Protein AF-A0A9E5GDL0-F1 (afdb_monomer)

Structure (mmCIF, N/CA/C/O backbone):
data_AF-A0A9E5GDL0-F1
#
_entry.id   AF-A0A9E5GDL0-F1
#
loop_
_atom_site.group_PDB
_atom_site.id
_atom_site.type_symbol
_atom_site.label_atom_id
_atom_site.label_alt_id
_atom_site.label_comp_id
_atom_site.label_asym_id
_atom_site.label_entity_id
_atom_site.label_seq_id
_atom_site.pdbx_PDB_ins_code
_atom_site.Cartn_x
_atom_site.Cartn_y
_atom_site.Cartn_z
_atom_site.occupancy
_atom_site.B_iso_or_equiv
_atom_site.auth_seq_id
_atom_site.auth_comp_id
_atom_site.auth_asym_id
_atom_site.auth_atom_id
_atom_site.pdbx_PDB_model_num
ATOM 1 N N . LEU A 1 1 ? 4.183 1.317 -19.844 1.00 59.81 1 LEU A N 1
ATOM 2 C CA . LEU A 1 1 ? 3.075 2.080 -19.218 1.00 59.81 1 LEU A CA 1
ATOM 3 C C . LEU A 1 1 ? 1.775 1.278 -19.088 1.00 59.81 1 LEU A C 1
ATOM 5 O O . LEU A 1 1 ? 1.391 0.996 -17.964 1.00 59.81 1 LEU A O 1
ATOM 9 N N . LEU A 1 2 ? 1.124 0.839 -20.178 1.00 67.31 2 LEU A N 1
ATOM 10 C CA . LEU A 1 2 ? -0.121 0.036 -20.108 1.00 67.31 2 LEU A CA 1
ATOM 11 C C . LEU A 1 2 ? 0.022 -1.278 -19.311 1.00 67.31 2 LEU A C 1
ATOM 13 O O . LEU A 1 2 ? -0.861 -1.632 -18.534 1.00 67.31 2 LEU A O 1
ATOM 17 N N . TRP A 1 3 ? 1.149 -1.975 -19.471 1.00 69.31 3 TRP A N 1
ATOM 18 C CA . TRP A 1 3 ? 1.467 -3.187 -18.707 1.00 69.31 3 TRP A CA 1
ATOM 19 C C . TRP A 1 3 ? 1.676 -2.895 -17.214 1.00 69.31 3 TRP A C 1
ATOM 21 O O . TRP A 1 3 ? 1.074 -3.564 -16.379 1.00 69.31 3 TRP A O 1
ATOM 31 N N . SER A 1 4 ? 2.407 -1.823 -16.891 1.00 68.62 4 SER A N 1
ATOM 32 C CA . SER A 1 4 ? 2.654 -1.359 -15.519 1.00 68.62 4 SER A CA 1
ATOM 33 C C . SER A 1 4 ? 1.347 -1.055 -14.792 1.00 68.62 4 SER A C 1
ATOM 35 O O . SER A 1 4 ? 1.138 -1.492 -13.664 1.00 68.62 4 SER A O 1
ATOM 37 N N . LEU A 1 5 ? 0.423 -0.371 -15.474 1.00 72.88 5 LEU A N 1
ATOM 38 C CA . LEU A 1 5 ? -0.878 -0.012 -14.918 1.00 72.88 5 LEU A CA 1
ATOM 39 C C . LEU A 1 5 ? -1.750 -1.247 -14.649 1.00 72.88 5 LEU A C 1
ATOM 41 O O . LEU A 1 5 ? -2.393 -1.328 -13.606 1.00 72.88 5 LEU A O 1
ATOM 45 N N . LYS A 1 6 ? -1.729 -2.244 -15.546 1.00 76.12 6 LYS A N 1
ATOM 46 C CA . LYS A 1 6 ? -2.396 -3.536 -15.314 1.00 76.12 6 LYS A CA 1
ATOM 47 C C . LYS A 1 6 ? -1.805 -4.268 -14.110 1.00 76.12 6 LYS A C 1
ATOM 49 O O . LYS A 1 6 ? -2.564 -4.787 -13.297 1.00 76.12 6 LYS A O 1
ATOM 54 N N . THR A 1 7 ? -0.479 -4.292 -13.968 1.00 78.44 7 THR A N 1
ATOM 55 C CA . THR A 1 7 ? 0.184 -4.918 -12.815 1.00 78.44 7 THR A CA 1
ATOM 56 C C . THR A 1 7 ? -0.198 -4.232 -11.504 1.00 78.44 7 THR A C 1
ATOM 58 O O . THR A 1 7 ? -0.520 -4.922 -10.538 1.00 78.44 7 THR A O 1
ATOM 61 N N . ILE A 1 8 ? -0.220 -2.896 -11.479 1.00 79.00 8 ILE A N 1
ATOM 62 C CA . ILE A 1 8 ? -0.652 -2.101 -10.320 1.00 79.00 8 ILE A CA 1
ATOM 63 C C . ILE A 1 8 ? -2.105 -2.416 -9.968 1.00 79.00 8 ILE A C 1
ATOM 65 O O . ILE A 1 8 ? -2.408 -2.721 -8.818 1.00 79.00 8 ILE A O 1
ATOM 69 N N . LEU A 1 9 ? -2.997 -2.416 -10.962 1.00 82.00 9 LEU A N 1
ATOM 70 C CA . LEU A 1 9 ? -4.418 -2.680 -10.749 1.00 82.00 9 LEU A CA 1
ATOM 71 C C . LEU A 1 9 ? -4.648 -4.080 -10.173 1.00 82.00 9 LEU A C 1
ATOM 73 O O . LEU A 1 9 ? -5.314 -4.216 -9.150 1.00 82.00 9 LEU A O 1
ATOM 77 N N . VAL A 1 10 ? -4.049 -5.113 -10.773 1.00 87.00 10 VAL A N 1
ATOM 78 C CA . VAL A 1 10 ? -4.152 -6.491 -10.267 1.00 87.00 10 VAL A CA 1
ATOM 79 C C . VAL A 1 10 ? -3.601 -6.586 -8.846 1.00 87.00 10 VAL A C 1
ATOM 81 O O . VAL A 1 10 ? -4.250 -7.161 -7.977 1.00 87.00 10 VAL A O 1
ATOM 84 N N . ARG A 1 11 ? -2.439 -5.980 -8.577 1.00 83.50 11 ARG A N 1
ATOM 85 C CA . ARG A 1 11 ? -1.825 -5.985 -7.245 1.00 83.50 11 ARG A CA 1
ATOM 86 C C . ARG A 1 11 ? -2.728 -5.330 -6.203 1.00 83.50 11 ARG A C 1
ATOM 88 O O . ARG A 1 11 ? -2.951 -5.928 -5.156 1.00 83.50 11 ARG A O 1
ATOM 95 N N . LYS A 1 12 ? -3.255 -4.136 -6.479 1.00 80.31 12 LYS A N 1
ATOM 96 C CA . LYS A 1 12 ? -4.121 -3.408 -5.541 1.00 80.31 12 LYS A CA 1
ATOM 97 C C . LYS A 1 12 ? -5.421 -4.166 -5.279 1.00 80.31 12 LYS A C 1
ATOM 99 O O . LYS A 1 12 ? -5.821 -4.265 -4.127 1.00 80.31 12 LYS A O 1
ATOM 104 N N . VAL A 1 13 ? -6.031 -4.769 -6.302 1.00 88.12 13 VAL A N 1
ATOM 105 C CA . VAL A 1 13 ? -7.231 -5.607 -6.128 1.00 88.12 13 VAL A CA 1
ATOM 106 C C . VAL A 1 13 ? -6.932 -6.820 -5.247 1.00 88.12 13 VAL A C 1
ATOM 108 O O . VAL A 1 13 ? -7.659 -7.071 -4.289 1.00 88.12 13 VAL A O 1
ATOM 111 N N . VAL A 1 14 ? -5.844 -7.546 -5.521 1.00 89.31 14 VAL A N 1
ATOM 112 C CA . VAL A 1 14 ? -5.454 -8.725 -4.730 1.00 89.31 14 VAL A CA 1
ATOM 113 C C . VAL A 1 14 ? -5.155 -8.346 -3.279 1.00 89.31 14 VAL A C 1
ATOM 115 O O . VAL A 1 14 ? -5.647 -9.006 -2.365 1.00 89.31 14 VAL A O 1
ATOM 118 N N . LEU A 1 15 ? -4.396 -7.270 -3.055 1.00 85.81 15 LEU A N 1
ATOM 119 C CA . LEU A 1 15 ? -4.078 -6.776 -1.714 1.00 85.81 15 LEU A CA 1
ATOM 120 C C . LEU A 1 15 ? -5.332 -6.328 -0.961 1.00 85.81 15 LEU A C 1
ATOM 122 O O . LEU A 1 15 ? -5.472 -6.656 0.210 1.00 85.81 15 LEU A O 1
ATOM 126 N N . LEU A 1 16 ? -6.263 -5.634 -1.616 1.00 87.44 16 LEU A N 1
ATOM 127 C CA . LEU A 1 16 ? -7.495 -5.170 -0.982 1.00 87.44 16 LEU A CA 1
ATOM 128 C C . LEU A 1 16 ? -8.394 -6.346 -0.580 1.00 87.44 16 LEU A C 1
ATOM 130 O O . LEU A 1 16 ? -8.886 -6.385 0.546 1.00 87.44 16 LEU A O 1
ATOM 134 N N . VAL A 1 17 ? -8.553 -7.342 -1.456 1.00 89.62 17 VAL A N 1
ATOM 135 C CA . VAL A 1 17 ? -9.305 -8.568 -1.139 1.00 89.62 17 VAL A CA 1
ATOM 136 C C . VAL A 1 17 ? -8.658 -9.320 0.026 1.00 89.62 17 VAL A C 1
ATOM 138 O O . VAL A 1 17 ? -9.355 -9.712 0.962 1.00 89.62 17 VAL A O 1
ATOM 141 N N . LEU A 1 18 ? -7.331 -9.478 0.013 1.00 88.75 18 LEU A N 1
ATOM 142 C CA . LEU A 1 18 ? -6.601 -10.105 1.117 1.00 88.75 18 LEU A CA 1
ATOM 143 C C . LEU A 1 18 ? -6.749 -9.321 2.420 1.00 88.75 18 LEU A C 1
ATOM 145 O O . LEU A 1 18 ? -6.994 -9.929 3.456 1.00 88.75 18 LEU A O 1
ATOM 149 N N . ALA A 1 19 ? -6.652 -7.993 2.379 1.00 87.44 19 ALA A N 1
ATOM 150 C CA . ALA A 1 19 ? -6.800 -7.148 3.558 1.00 87.44 19 ALA A CA 1
ATOM 151 C C . ALA A 1 19 ? -8.184 -7.311 4.197 1.00 87.44 19 ALA A C 1
ATOM 153 O O . ALA A 1 19 ? -8.287 -7.443 5.414 1.00 87.44 19 ALA A O 1
ATOM 154 N N . LEU A 1 20 ? -9.248 -7.364 3.390 1.00 87.19 20 LEU A N 1
ATOM 155 C CA . LEU A 1 20 ? -10.610 -7.584 3.884 1.00 87.19 20 LEU A CA 1
ATOM 156 C C . LEU A 1 20 ? -10.793 -8.986 4.473 1.00 87.19 20 LEU A C 1
ATOM 158 O O . LEU A 1 20 ? -11.375 -9.121 5.549 1.00 87.19 20 LEU A O 1
ATOM 162 N N . LEU A 1 21 ? -10.261 -10.019 3.810 1.00 89.88 21 LEU A N 1
ATOM 163 C CA . LEU A 1 21 ? -10.305 -11.391 4.317 1.00 89.88 21 LEU A CA 1
ATOM 164 C C . LEU A 1 21 ? -9.542 -11.527 5.638 1.00 89.88 21 LEU A C 1
ATOM 166 O O . LEU A 1 21 ? -10.074 -12.090 6.589 1.00 89.88 21 LEU A O 1
ATOM 170 N N . ILE A 1 22 ? -8.330 -10.978 5.730 1.00 88.38 22 ILE A N 1
ATOM 171 C CA . ILE A 1 22 ? -7.520 -11.013 6.954 1.00 88.38 22 ILE A CA 1
ATOM 172 C C . ILE A 1 22 ? -8.201 -10.212 8.067 1.00 88.38 22 ILE A C 1
ATOM 174 O O . ILE A 1 22 ? -8.262 -10.683 9.201 1.00 88.38 22 ILE A O 1
ATOM 178 N N . ASN A 1 23 ? -8.766 -9.043 7.760 1.00 86.69 23 ASN A N 1
ATOM 179 C CA . ASN A 1 23 ? -9.500 -8.258 8.748 1.00 86.69 23 ASN A CA 1
ATOM 180 C C . ASN A 1 23 ? -10.703 -9.023 9.315 1.00 86.69 23 ASN A C 1
ATOM 182 O O . ASN A 1 23 ? -10.928 -8.986 10.521 1.00 86.69 23 ASN A O 1
ATOM 186 N N . HIS A 1 24 ? -11.462 -9.725 8.473 1.00 85.75 24 HIS A N 1
ATOM 187 C CA . HIS A 1 24 ? -12.657 -10.436 8.921 1.00 85.75 24 HIS A CA 1
ATOM 188 C C . HIS A 1 24 ? -12.350 -11.780 9.598 1.00 85.75 24 HIS A C 1
ATOM 190 O O . HIS A 1 24 ? -12.872 -12.071 10.669 1.00 85.75 24 HIS A O 1
ATOM 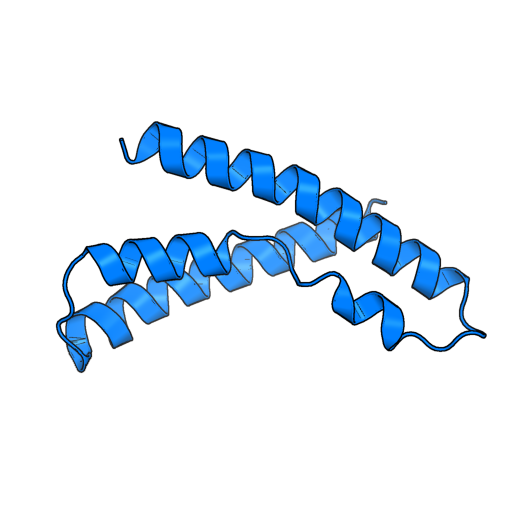196 N N . PHE A 1 25 ? -11.493 -12.607 9.000 1.00 88.44 25 PHE A N 1
ATOM 197 C CA . PHE A 1 25 ? -11.200 -13.940 9.531 1.00 88.44 25 PHE A CA 1
ATOM 198 C C . PHE A 1 25 ? -10.136 -13.909 10.627 1.00 88.44 25 PHE A C 1
ATOM 200 O O . PHE A 1 25 ? -10.285 -14.565 11.653 1.00 88.44 25 PHE A O 1
ATOM 207 N N . LEU A 1 26 ? -9.049 -13.160 10.430 1.00 86.44 26 LEU A N 1
ATOM 208 C CA . LEU A 1 26 ? -7.930 -13.158 11.369 1.00 86.44 26 LEU A CA 1
ATOM 209 C C . LEU A 1 26 ? -8.169 -12.170 12.513 1.00 86.44 26 LEU A C 1
ATOM 211 O O . LEU A 1 26 ? -8.126 -12.561 13.676 1.00 86.44 26 LEU A O 1
ATOM 215 N N . ILE A 1 27 ? -8.419 -10.899 12.187 1.00 84.06 27 ILE A N 1
ATOM 216 C CA . ILE A 1 27 ? -8.459 -9.830 13.193 1.00 84.06 27 ILE A CA 1
ATOM 217 C C . ILE A 1 27 ? -9.739 -9.878 14.029 1.00 84.06 27 ILE A C 1
ATOM 219 O O . ILE A 1 27 ? -9.636 -9.832 15.254 1.00 84.06 27 ILE A O 1
ATOM 223 N N . ASP A 1 28 ? -10.910 -10.030 13.405 1.00 81.69 28 ASP A N 1
ATOM 224 C CA . ASP A 1 28 ? -12.173 -10.105 14.153 1.00 81.69 28 ASP A CA 1
ATOM 225 C C . ASP A 1 28 ? -12.407 -11.472 14.790 1.00 81.69 28 ASP A C 1
ATOM 227 O O . ASP A 1 28 ? -12.661 -11.559 15.987 1.00 81.69 28 ASP A O 1
ATOM 231 N N . GLN A 1 29 ? -12.385 -12.542 13.988 1.00 82.19 29 GLN A N 1
ATOM 232 C CA . GLN A 1 29 ? -12.847 -13.852 14.450 1.00 82.19 29 GLN A CA 1
ATOM 233 C C . GLN A 1 29 ? -11.819 -14.584 15.307 1.00 82.19 29 GLN A C 1
ATOM 235 O O . GLN A 1 29 ? -12.190 -15.164 16.325 1.00 82.19 29 GLN A O 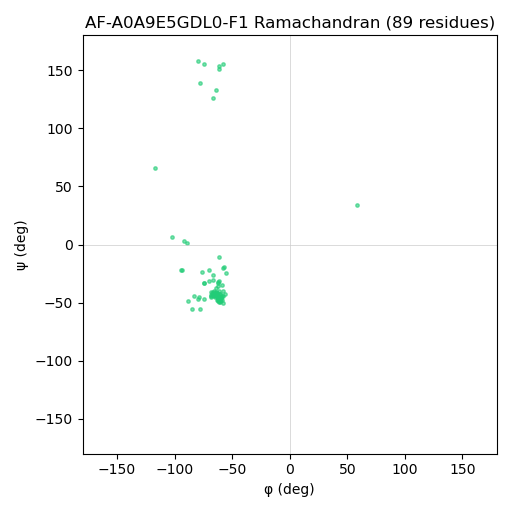1
ATOM 240 N N . ILE A 1 30 ? -10.550 -14.601 14.893 1.00 86.81 30 ILE A N 1
ATOM 241 C CA . ILE A 1 30 ? -9.525 -15.396 15.583 1.00 86.81 30 ILE A CA 1
ATOM 242 C C . ILE A 1 30 ? -8.884 -14.598 16.719 1.00 86.81 30 ILE A C 1
ATOM 244 O O . ILE A 1 30 ? -8.752 -15.123 17.821 1.00 86.81 30 ILE A O 1
ATOM 248 N N . LEU A 1 31 ? -8.466 -13.353 16.464 1.00 85.06 31 LEU A N 1
ATOM 249 C CA . LEU A 1 31 ? -7.741 -12.554 17.457 1.00 85.06 31 LEU A CA 1
ATOM 250 C C . LEU A 1 31 ? -8.646 -11.634 18.292 1.00 85.06 31 LEU A C 1
ATOM 252 O O . LEU A 1 31 ? -8.232 -11.236 19.378 1.00 85.06 31 LEU A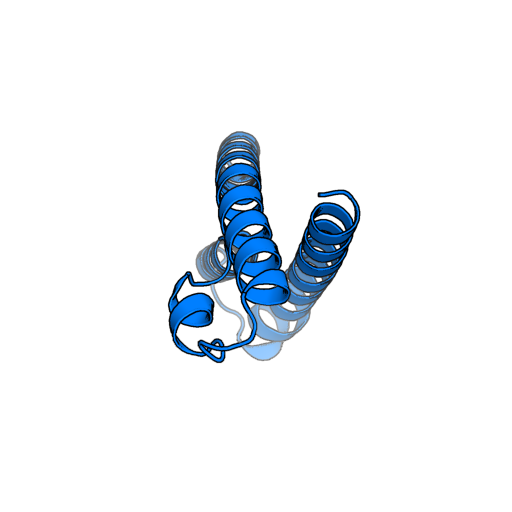 O 1
ATOM 256 N N . GLY A 1 32 ? -9.845 -11.285 17.814 1.00 84.50 32 GLY A N 1
ATOM 257 C CA . GLY A 1 32 ? -10.775 -10.401 18.527 1.00 84.50 32 GLY A CA 1
ATOM 258 C C . GLY A 1 32 ? -10.196 -9.019 18.852 1.00 84.50 32 GLY A C 1
ATOM 259 O O . GLY A 1 32 ? -10.481 -8.478 19.919 1.00 84.50 32 GLY A O 1
ATOM 260 N N . MET A 1 33 ? -9.335 -8.467 17.989 1.00 86.00 33 MET A N 1
ATOM 261 C CA . MET A 1 33 ? -8.636 -7.209 18.285 1.00 86.00 33 MET A CA 1
ATOM 262 C C . MET A 1 33 ? -9.519 -5.981 18.053 1.00 86.00 33 MET A C 1
ATOM 264 O O . MET A 1 33 ? -10.468 -5.999 17.271 1.00 86.00 33 MET A O 1
ATOM 268 N N . GLU A 1 34 ? -9.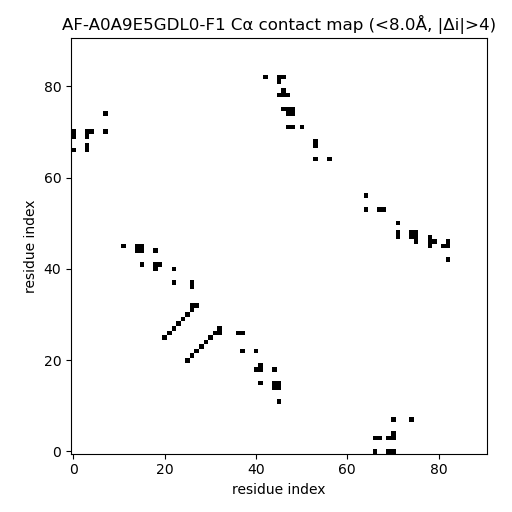153 -4.876 18.700 1.00 84.56 34 GLU A N 1
ATOM 269 C CA . GLU A 1 34 ? -9.833 -3.594 18.531 1.00 84.56 34 GLU A CA 1
ATOM 270 C C . GLU A 1 34 ? -9.766 -3.074 17.086 1.00 84.56 34 GLU A C 1
ATOM 272 O O . GLU A 1 34 ? -8.816 -3.323 16.335 1.00 84.56 34 GLU A O 1
ATOM 277 N N . SER A 1 35 ? -10.761 -2.266 16.711 1.00 82.44 35 SER A N 1
ATOM 278 C CA . SER A 1 35 ? -10.945 -1.747 15.350 1.00 82.44 35 SER A CA 1
ATOM 279 C C . SER A 1 35 ? -9.724 -1.008 14.790 1.00 82.44 35 SER A C 1
ATOM 281 O O . SER A 1 35 ? -9.534 -0.984 13.575 1.00 82.44 35 SER A O 1
ATOM 283 N N . ILE A 1 36 ? -8.857 -0.456 15.647 1.00 86.12 36 ILE A N 1
ATOM 284 C CA . ILE A 1 36 ? -7.620 0.220 15.233 1.00 86.12 36 ILE A CA 1
ATOM 285 C C . ILE A 1 36 ? -6.677 -0.697 14.439 1.00 86.12 36 ILE A C 1
ATOM 287 O O . ILE A 1 36 ? -6.063 -0.254 13.468 1.00 86.12 36 ILE A O 1
ATOM 291 N N . TYR A 1 37 ? -6.625 -1.991 14.769 1.00 85.56 37 TYR A N 1
ATOM 292 C CA . TYR A 1 37 ? -5.788 -2.959 14.058 1.00 85.56 37 TYR A CA 1
ATOM 293 C C . TYR A 1 37 ? -6.310 -3.247 12.648 1.00 85.56 37 TYR A C 1
ATOM 295 O O . TYR A 1 37 ? -5.519 -3.461 11.728 1.00 85.56 37 TYR A O 1
ATOM 303 N N . ARG A 1 38 ? -7.632 -3.176 12.450 1.00 83.69 38 ARG A N 1
ATOM 304 C CA . ARG A 1 38 ? -8.261 -3.354 11.133 1.00 83.69 38 ARG A CA 1
ATOM 305 C C . ARG A 1 38 ? -7.900 -2.210 10.195 1.00 83.69 38 ARG A C 1
ATOM 307 O O . ARG A 1 38 ? -7.577 -2.447 9.030 1.00 83.69 38 ARG A O 1
ATOM 314 N N . TYR A 1 39 ? -7.913 -0.984 10.721 1.00 83.31 39 TYR A N 1
ATOM 315 C CA . TYR A 1 39 ? -7.489 0.208 9.990 1.00 83.31 39 TYR A CA 1
ATOM 316 C C . TYR A 1 39 ? -5.995 0.175 9.674 1.00 83.31 39 TYR A C 1
ATOM 318 O O . TYR A 1 39 ? -5.614 0.438 8.536 1.00 83.31 39 TYR A O 1
ATOM 326 N N . ALA A 1 40 ? -5.156 -0.215 10.637 1.00 86.25 40 ALA A N 1
ATOM 327 C CA . ALA A 1 40 ? -3.716 -0.333 10.426 1.00 86.25 40 ALA A CA 1
ATOM 328 C C . ALA A 1 40 ? -3.374 -1.343 9.317 1.00 86.25 40 ALA 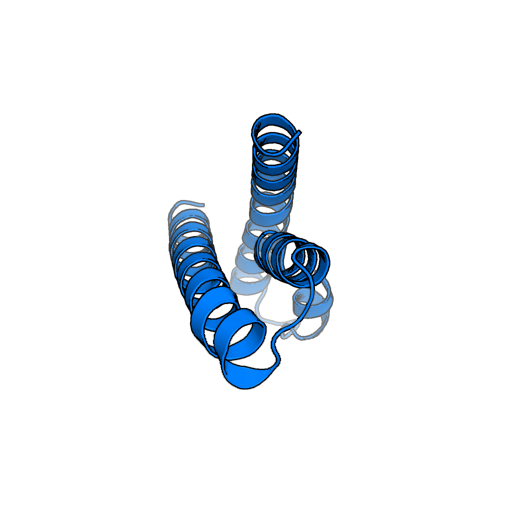A C 1
ATOM 330 O O . ALA A 1 40 ? -2.583 -1.029 8.426 1.00 86.25 40 ALA A O 1
ATOM 331 N N . LEU A 1 41 ? -4.010 -2.523 9.320 1.00 86.69 41 LEU A N 1
ATOM 332 C CA . LEU A 1 41 ? -3.819 -3.524 8.268 1.00 86.69 41 LEU A CA 1
ATOM 333 C C . LEU A 1 41 ? -4.282 -2.998 6.904 1.00 86.69 41 LEU A C 1
ATOM 335 O O . LEU A 1 41 ? -3.586 -3.161 5.904 1.00 86.69 41 LEU A O 1
ATOM 339 N N . LEU A 1 42 ? -5.432 -2.325 6.861 1.00 84.56 42 LEU A N 1
ATOM 340 C CA . LEU A 1 42 ? -5.961 -1.766 5.622 1.00 84.56 42 LEU A CA 1
ATOM 341 C C . LEU A 1 42 ? -5.007 -0.712 5.041 1.00 84.56 42 LEU A C 1
ATOM 343 O O . LEU A 1 42 ? -4.635 -0.809 3.875 1.00 84.56 42 LEU A O 1
ATOM 347 N N . VAL A 1 43 ? -4.528 0.231 5.860 1.00 85.12 43 VAL A N 1
ATOM 348 C CA . VAL A 1 43 ? -3.543 1.242 5.440 1.00 85.12 43 VAL A CA 1
ATOM 349 C C . VAL A 1 43 ? -2.257 0.579 4.952 1.00 85.12 43 VAL A C 1
ATOM 351 O O . VAL A 1 43 ? -1.789 0.908 3.865 1.00 85.12 43 VAL A O 1
ATOM 354 N N . MET A 1 44 ? -1.721 -0.402 5.684 1.00 86.00 44 MET A N 1
ATOM 355 C CA . MET A 1 44 ? -0.517 -1.135 5.281 1.00 86.00 44 MET A CA 1
ATOM 356 C C . MET A 1 44 ? -0.667 -1.774 3.892 1.00 86.00 44 MET A C 1
ATOM 358 O O . MET A 1 44 ? 0.237 -1.684 3.067 1.00 86.00 44 MET A O 1
ATOM 362 N N . PHE A 1 45 ? -1.814 -2.379 3.588 1.00 84.31 45 PHE A N 1
ATOM 363 C CA . PHE A 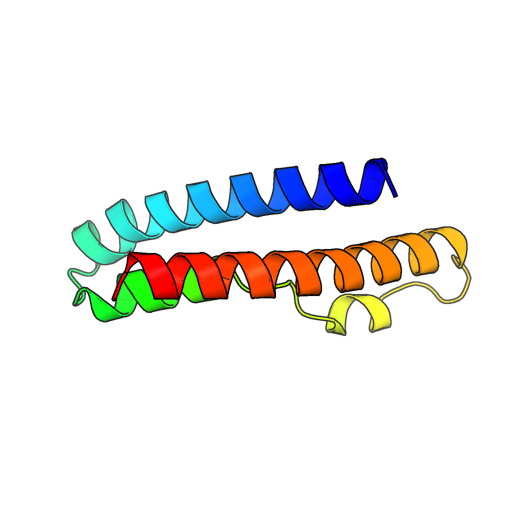1 45 ? -2.056 -2.994 2.279 1.00 84.31 45 PHE A CA 1
ATOM 364 C C . PHE A 1 45 ? -2.357 -1.972 1.171 1.00 84.31 45 PHE A C 1
ATOM 366 O O . PHE A 1 45 ? -2.127 -2.261 -0.006 1.00 84.31 45 PHE A O 1
ATOM 373 N N . LEU A 1 46 ? -2.845 -0.777 1.523 1.00 79.62 46 LEU A N 1
ATOM 374 C CA . LEU A 1 46 ? -3.022 0.325 0.576 1.00 79.62 46 LEU A CA 1
ATOM 375 C C . LEU A 1 46 ? -1.695 0.988 0.190 1.00 79.62 46 LEU A C 1
ATOM 377 O O . LEU A 1 46 ? -1.584 1.433 -0.957 1.00 79.62 46 LEU A O 1
ATOM 381 N N . THR A 1 47 ? -0.722 1.052 1.110 1.00 80.94 47 THR A N 1
ATOM 382 C CA . THR A 1 47 ? 0.584 1.701 0.887 1.00 80.94 47 THR A CA 1
ATOM 383 C C . THR A 1 47 ? 1.355 1.105 -0.300 1.00 80.94 47 THR A C 1
ATOM 385 O O . THR A 1 47 ? 1.089 -0.033 -0.714 1.00 80.94 47 THR A O 1
ATOM 388 N N . PRO A 1 48 ? 2.271 1.868 -0.930 1.00 74.19 48 PRO A N 1
ATOM 389 C CA . PRO A 1 48 ? 2.974 1.373 -2.096 1.00 74.19 48 PRO A CA 1
ATOM 390 C C . PRO A 1 48 ? 4.025 0.336 -1.681 1.00 74.19 48 PRO A C 1
ATOM 392 O O . PRO A 1 48 ? 4.497 0.338 -0.541 1.00 74.19 48 PRO A O 1
ATOM 395 N N . PRO A 1 49 ? 4.406 -0.574 -2.592 1.00 74.25 49 PRO A N 1
ATOM 396 C CA . PRO A 1 49 ? 5.449 -1.546 -2.324 1.00 74.25 49 PRO A CA 1
ATOM 397 C C . PRO A 1 49 ? 6.784 -0.840 -2.038 1.00 74.25 49 PRO A C 1
ATOM 399 O O . PRO A 1 49 ? 7.048 0.237 -2.578 1.00 74.25 49 PRO A O 1
ATOM 402 N N . PRO A 1 50 ? 7.658 -1.452 -1.225 1.00 74.12 50 PRO A N 1
ATOM 403 C CA . PRO A 1 50 ? 8.939 -0.854 -0.897 1.00 74.12 50 PRO A CA 1
ATOM 404 C C . PRO A 1 50 ? 9.810 -0.721 -2.152 1.00 74.12 50 PRO A C 1
ATOM 406 O O . PRO A 1 50 ? 10.008 -1.682 -2.898 1.00 74.12 50 PRO A O 1
ATOM 409 N N . TYR A 1 51 ? 10.411 0.457 -2.327 1.00 69.56 51 TYR A N 1
ATOM 410 C CA . TYR A 1 51 ? 11.387 0.741 -3.389 1.00 69.56 51 TYR A CA 1
ATOM 411 C C . TYR A 1 51 ? 12.650 -0.121 -3.325 1.00 69.56 51 TYR A C 1
ATOM 413 O O . TYR A 1 51 ? 13.413 -0.171 -4.280 1.00 69.56 51 TYR A O 1
ATOM 421 N N . VAL A 1 52 ? 12.846 -0.856 -2.231 1.00 69.31 52 VAL A N 1
ATOM 422 C CA . VAL A 1 52 ? 13.947 -1.805 -2.040 1.00 69.31 52 VAL A CA 1
ATOM 423 C C . VAL A 1 52 ? 13.977 -2.874 -3.145 1.00 69.31 52 VAL A C 1
ATOM 425 O O . VAL A 1 52 ? 15.013 -3.469 -3.382 1.00 69.31 52 VAL A O 1
ATOM 428 N N . ILE A 1 53 ? 12.887 -3.105 -3.884 1.00 69.88 53 ILE A N 1
ATOM 429 C CA . ILE A 1 53 ? 12.855 -4.073 -4.995 1.00 69.88 53 ILE A CA 1
ATOM 430 C C . ILE A 1 53 ? 13.843 -3.709 -6.122 1.00 69.88 53 ILE A C 1
ATOM 432 O O . ILE A 1 53 ? 14.401 -4.612 -6.746 1.00 69.88 53 ILE A O 1
ATOM 436 N N . THR A 1 54 ? 14.108 -2.421 -6.360 1.00 68.12 54 THR A N 1
ATOM 437 C CA . THR A 1 54 ? 14.976 -1.968 -7.465 1.00 68.12 54 THR A CA 1
ATOM 438 C C . THR A 1 54 ? 16.432 -2.393 -7.270 1.00 68.12 54 THR A C 1
ATOM 440 O O . THR A 1 54 ? 17.116 -2.708 -8.241 1.00 68.12 54 THR A O 1
ATOM 443 N N . ILE A 1 55 ? 16.895 -2.520 -6.018 1.00 70.06 55 ILE A N 1
ATOM 444 C CA . ILE A 1 55 ? 18.277 -2.929 -5.705 1.00 70.06 55 ILE A CA 1
ATOM 445 C C . ILE A 1 55 ? 18.548 -4.402 -6.035 1.00 70.06 55 ILE A C 1
ATOM 447 O O . ILE A 1 55 ? 19.700 -4.798 -6.190 1.00 70.06 55 ILE A O 1
ATOM 451 N N . TYR A 1 56 ? 17.498 -5.225 -6.118 1.00 72.31 56 TYR A N 1
ATOM 452 C CA . TYR A 1 56 ? 17.606 -6.651 -6.428 1.00 72.31 56 TYR A CA 1
ATOM 453 C C . TYR A 1 56 ? 17.550 -6.932 -7.936 1.00 72.31 56 TYR A C 1
ATOM 455 O O . TYR A 1 56 ? 17.598 -8.092 -8.352 1.00 72.31 56 TYR A O 1
ATOM 463 N N . MET A 1 57 ? 17.450 -5.894 -8.771 1.00 68.94 57 MET A N 1
ATOM 464 C CA . MET A 1 57 ? 17.418 -6.049 -10.220 1.00 68.94 57 MET A CA 1
ATOM 465 C C . MET A 1 57 ? 18.812 -6.294 -10.791 1.00 68.94 57 MET A C 1
ATOM 467 O O . MET A 1 57 ? 19.803 -5.688 -10.386 1.00 68.94 57 MET A O 1
ATOM 471 N N . ARG A 1 58 ? 18.900 -7.206 -11.764 1.00 67.75 58 ARG A N 1
ATOM 472 C CA . ARG A 1 58 ? 20.157 -7.489 -12.463 1.00 67.75 58 ARG A CA 1
ATOM 473 C C . ARG A 1 58 ? 20.573 -6.269 -13.287 1.00 67.75 58 ARG A C 1
ATOM 475 O O . ARG A 1 58 ? 19.835 -5.845 -14.166 1.00 67.75 58 ARG A O 1
ATOM 482 N N . ALA A 1 59 ? 21.799 -5.791 -13.072 1.00 64.38 59 ALA A N 1
ATOM 483 C CA . ALA A 1 59 ? 22.357 -4.608 -13.739 1.00 64.38 59 ALA A CA 1
ATOM 484 C C . ALA A 1 59 ? 22.396 -4.679 -15.284 1.00 64.38 59 ALA A C 1
ATOM 486 O O . ALA A 1 59 ? 22.452 -3.645 -15.938 1.00 64.38 59 ALA A O 1
ATOM 487 N N . ASN A 1 60 ? 22.340 -5.880 -15.872 1.00 65.62 60 ASN A N 1
ATOM 488 C CA . ASN A 1 60 ? 22.371 -6.084 -17.328 1.00 65.62 60 ASN A CA 1
ATOM 489 C C . ASN A 1 60 ? 20.979 -6.122 -17.990 1.00 65.62 60 ASN A C 1
ATOM 491 O O . ASN A 1 60 ? 20.895 -6.372 -19.189 1.00 65.62 60 ASN A O 1
ATOM 495 N N . ASP A 1 61 ? 19.898 -5.906 -17.237 1.00 70.12 61 ASP A N 1
ATOM 496 C CA . ASP A 1 61 ? 18.521 -5.953 -17.743 1.00 70.12 61 ASP A CA 1
ATOM 497 C C . ASP A 1 61 ? 17.836 -4.582 -17.616 1.00 70.12 61 ASP A C 1
ATOM 499 O O . ASP A 1 61 ? 16.910 -4.370 -16.829 1.00 70.12 61 ASP A O 1
ATOM 503 N N . THR A 1 62 ? 18.354 -3.620 -18.382 1.00 67.62 62 THR A N 1
ATOM 504 C CA . THR A 1 62 ? 17.931 -2.210 -18.350 1.00 67.62 62 THR A CA 1
ATOM 505 C C . THR A 1 62 ? 16.468 -2.021 -18.752 1.00 67.62 62 THR A C 1
ATOM 507 O O . THR A 1 62 ? 15.778 -1.184 -18.180 1.00 67.62 62 THR A O 1
ATOM 510 N N . GLN A 1 63 ? 15.950 -2.846 -19.669 1.00 69.19 63 GLN A N 1
ATOM 511 C CA . GLN A 1 63 ? 14.551 -2.781 -20.105 1.00 69.19 63 GLN A CA 1
ATOM 512 C C . GLN A 1 63 ? 13.567 -3.145 -18.987 1.00 69.19 63 GLN A C 1
ATOM 514 O O . GLN A 1 63 ? 12.539 -2.483 -18.824 1.00 69.19 63 GLN A O 1
ATOM 519 N N . ASN A 1 64 ? 13.868 -4.185 -18.204 1.00 66.44 64 ASN A N 1
ATOM 520 C CA . ASN A 1 64 ? 13.033 -4.546 -17.064 1.00 66.44 64 ASN A CA 1
ATOM 521 C C . ASN A 1 64 ? 13.230 -3.574 -15.892 1.00 66.44 64 ASN A C 1
ATOM 523 O O . ASN A 1 64 ? 12.253 -3.281 -15.202 1.00 66.44 64 ASN A O 1
ATOM 527 N N . ALA A 1 65 ? 14.439 -3.034 -15.694 1.00 68.06 65 ALA A N 1
ATOM 528 C CA . ALA A 1 65 ? 14.721 -2.010 -14.680 1.00 68.06 65 ALA A CA 1
ATOM 529 C C . ALA A 1 65 ? 13.853 -0.760 -14.863 1.00 68.06 65 ALA A C 1
ATOM 531 O O . ALA A 1 65 ? 13.109 -0.392 -13.953 1.00 68.06 65 ALA A O 1
ATOM 532 N N . ASP A 1 66 ? 13.816 -0.211 -16.078 1.00 71.19 66 ASP A N 1
ATOM 533 C CA . ASP A 1 66 ? 12.982 0.951 -16.403 1.00 71.19 66 ASP A CA 1
ATOM 534 C C . ASP A 1 66 ? 11.480 0.661 -16.232 1.00 71.19 66 ASP A C 1
ATOM 536 O O . ASP A 1 66 ? 10.687 1.544 -15.883 1.00 71.19 66 ASP A O 1
ATOM 540 N N . TYR A 1 67 ? 11.054 -0.584 -16.475 1.00 70.19 67 TYR A N 1
ATOM 541 C CA . TYR A 1 67 ? 9.673 -1.008 -16.255 1.00 70.19 67 TYR A CA 1
ATOM 542 C C . TYR A 1 67 ? 9.314 -1.044 -14.767 1.00 70.19 67 TYR A C 1
ATOM 544 O O . TYR A 1 67 ? 8.238 -0.576 -14.382 1.00 70.19 67 TYR A O 1
ATOM 552 N N . VAL A 1 68 ? 10.191 -1.599 -13.932 1.00 68.88 68 VAL A N 1
ATOM 553 C CA . VAL A 1 68 ? 9.979 -1.714 -12.486 1.00 68.88 68 VAL A CA 1
ATOM 554 C C . VAL A 1 68 ? 10.006 -0.337 -11.829 1.00 68.88 68 VAL A C 1
ATOM 556 O O . VAL A 1 68 ? 9.078 -0.031 -11.080 1.00 68.88 68 VAL A O 1
ATOM 559 N N . ASP A 1 69 ? 10.958 0.523 -12.186 1.00 74.06 69 ASP A N 1
ATOM 560 C CA . ASP A 1 69 ? 11.068 1.888 -11.658 1.00 74.06 69 ASP A CA 1
ATOM 561 C C . ASP A 1 69 ? 9.847 2.745 -12.003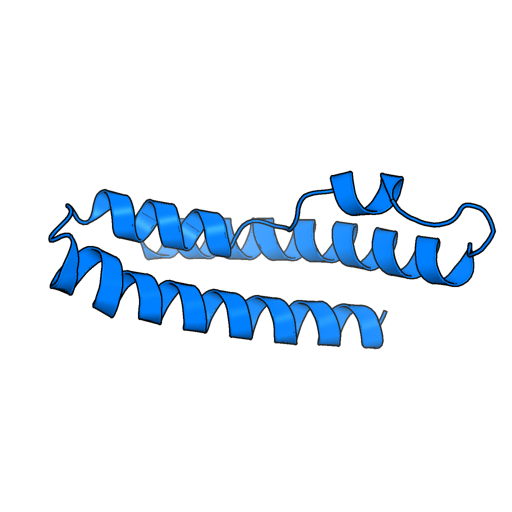 1.00 74.06 69 ASP A C 1
ATOM 563 O O . ASP A 1 69 ? 9.270 3.406 -11.131 1.00 74.06 69 ASP A O 1
ATOM 567 N N . ASN A 1 70 ? 9.377 2.688 -13.254 1.00 75.25 70 ASN A N 1
ATOM 568 C CA . ASN A 1 70 ? 8.141 3.368 -13.644 1.00 75.25 70 ASN A CA 1
ATOM 569 C C . ASN A 1 70 ? 6.914 2.799 -12.923 1.00 75.25 70 ASN A C 1
ATOM 571 O O . ASN A 1 70 ? 6.009 3.548 -12.561 1.00 75.25 70 ASN A O 1
ATOM 575 N N . THR A 1 71 ? 6.865 1.483 -12.701 1.00 75.44 71 THR A N 1
ATOM 576 C CA . THR A 1 71 ? 5.745 0.842 -11.997 1.00 75.44 71 THR A CA 1
ATOM 577 C C . THR A 1 71 ? 5.719 1.246 -10.524 1.00 75.44 71 THR A C 1
ATOM 579 O O . THR A 1 71 ? 4.660 1.589 -10.010 1.00 75.44 71 THR A O 1
ATOM 582 N N . LEU A 1 72 ? 6.871 1.262 -9.854 1.00 75.94 72 LEU A N 1
ATOM 583 C CA . LEU A 1 72 ? 7.012 1.698 -8.463 1.00 75.94 72 LEU A CA 1
ATOM 584 C C . LEU A 1 72 ? 6.642 3.170 -8.289 1.00 75.94 72 LEU A C 1
ATOM 586 O O . LEU A 1 72 ? 5.871 3.516 -7.392 1.00 75.94 72 LEU A O 1
ATOM 590 N N . SER A 1 73 ? 7.128 4.026 -9.186 1.00 80.62 73 SER A N 1
ATOM 591 C CA . SER A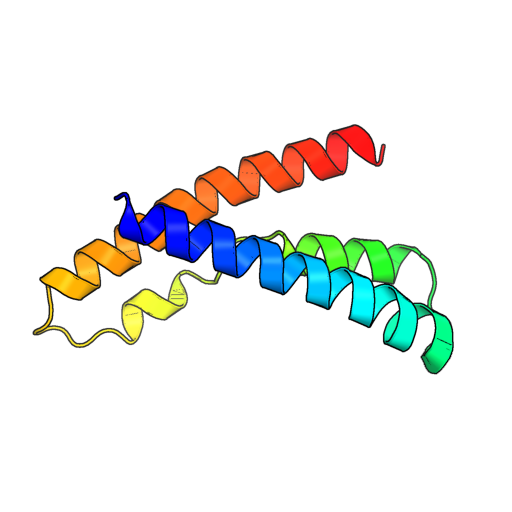 1 73 ? 6.855 5.466 -9.135 1.00 80.62 73 SER A CA 1
ATOM 592 C C . SER A 1 73 ? 5.376 5.765 -9.342 1.00 80.62 73 SER A C 1
ATOM 594 O O . SER A 1 73 ? 4.780 6.539 -8.591 1.00 80.62 73 SER A O 1
ATOM 596 N N . LEU A 1 74 ? 4.747 5.088 -10.305 1.00 79.94 74 LEU A N 1
ATOM 597 C CA . LEU A 1 74 ? 3.318 5.229 -10.549 1.00 79.94 74 LEU A CA 1
ATOM 598 C C . LEU A 1 74 ? 2.477 4.651 -9.398 1.00 79.94 74 LEU A C 1
ATOM 600 O O . LEU A 1 74 ? 1.500 5.280 -8.996 1.00 79.94 74 LEU A O 1
ATOM 604 N N . ASP A 1 75 ? 2.853 3.494 -8.835 1.00 78.88 75 ASP A N 1
ATOM 605 C CA . ASP A 1 75 ? 2.145 2.905 -7.687 1.00 78.88 75 ASP A CA 1
ATOM 606 C C . ASP A 1 75 ? 2.212 3.817 -6.460 1.00 78.88 75 ASP A C 1
ATOM 608 O O . ASP A 1 75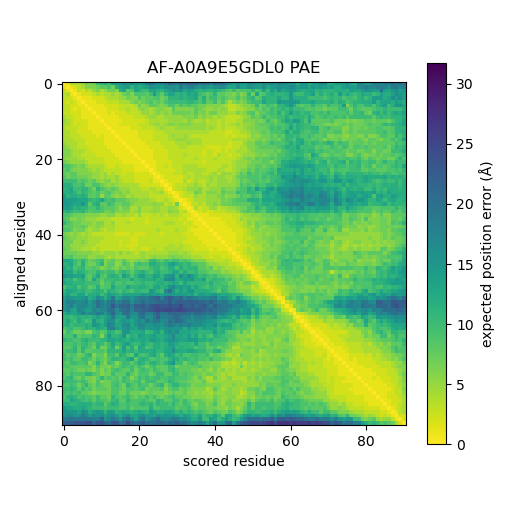 ? 1.229 3.943 -5.739 1.00 78.88 75 ASP A O 1
ATOM 612 N N . THR A 1 76 ? 3.330 4.519 -6.265 1.00 82.31 76 THR A N 1
ATOM 613 C CA . THR A 1 76 ? 3.494 5.485 -5.171 1.00 82.31 76 THR A CA 1
ATOM 614 C C . THR A 1 76 ? 2.507 6.642 -5.294 1.00 82.31 76 THR A C 1
ATOM 616 O O . THR A 1 76 ? 1.798 6.943 -4.334 1.00 82.31 76 THR A O 1
ATOM 619 N N . LEU A 1 77 ? 2.374 7.236 -6.485 1.00 84.25 77 LEU A N 1
ATOM 620 C CA . LEU A 1 77 ? 1.373 8.279 -6.744 1.00 84.25 77 LEU A CA 1
ATOM 621 C C . LEU A 1 77 ? -0.058 7.768 -6.528 1.00 84.25 77 LEU A C 1
ATOM 623 O O . LEU A 1 77 ? -0.855 8.412 -5.846 1.00 84.25 77 LEU A O 1
ATOM 627 N N . VAL A 1 78 ? -0.374 6.588 -7.068 1.00 81.12 78 VAL A N 1
ATOM 628 C CA . VAL A 1 78 ? -1.691 5.953 -6.906 1.00 81.12 78 VAL A CA 1
ATOM 629 C C . VAL A 1 78 ? -1.978 5.653 -5.434 1.00 81.12 78 VAL A C 1
ATOM 631 O O . VAL A 1 78 ? -3.094 5.859 -4.962 1.00 81.12 78 VAL A O 1
ATOM 634 N N . SER A 1 79 ? -0.975 5.197 -4.689 1.00 79.75 79 SER A N 1
ATOM 635 C CA . SER A 1 79 ? -1.105 4.895 -3.273 1.00 79.75 79 SER A CA 1
ATOM 636 C C . SER A 1 79 ? -1.351 6.141 -2.434 1.00 79.75 79 SER A C 1
ATOM 638 O O . SER A 1 79 ? -2.168 6.070 -1.521 1.00 79.75 79 SER A O 1
ATOM 640 N N . ILE A 1 80 ? -0.679 7.262 -2.721 1.00 84.38 80 ILE A N 1
ATOM 641 C CA . ILE A 1 80 ? -0.927 8.533 -2.026 1.00 84.38 80 ILE A CA 1
ATOM 642 C C . ILE A 1 80 ? -2.390 8.935 -2.216 1.00 84.38 80 ILE A C 1
ATOM 644 O O . ILE A 1 80 ? -3.081 9.209 -1.238 1.00 84.38 80 ILE A O 1
ATOM 648 N N . LEU A 1 81 ? -2.890 8.881 -3.454 1.00 85.25 81 LEU A N 1
ATOM 649 C CA . LEU A 1 81 ? -4.291 9.181 -3.753 1.00 85.25 81 LEU A CA 1
ATOM 650 C C . LEU A 1 81 ? -5.253 8.233 -3.023 1.00 85.25 81 LEU A C 1
ATOM 652 O O . LEU A 1 81 ? -6.226 8.695 -2.432 1.00 85.25 81 LEU A O 1
ATOM 656 N N . MET A 1 82 ? -4.982 6.923 -3.015 1.00 79.88 82 MET A N 1
ATOM 657 C CA . MET A 1 82 ? -5.825 5.957 -2.302 1.00 79.88 82 MET A CA 1
ATOM 658 C C . MET A 1 82 ? -5.840 6.189 -0.790 1.00 79.88 82 MET A C 1
ATOM 660 O O . MET A 1 82 ? -6.907 6.118 -0.190 1.00 79.88 82 MET A O 1
ATOM 664 N N . VAL A 1 83 ? -4.690 6.473 -0.171 1.00 80.50 83 VAL A N 1
ATOM 665 C CA . VAL A 1 83 ? -4.616 6.763 1.269 1.00 80.50 83 VAL A CA 1
ATOM 666 C C . VAL A 1 83 ? -5.345 8.068 1.585 1.00 80.50 83 VAL A C 1
ATOM 668 O O . VAL A 1 83 ? -6.117 8.102 2.535 1.00 80.50 83 VAL A O 1
ATOM 671 N N . MET A 1 84 ? -5.179 9.117 0.772 1.00 83.81 84 MET A N 1
ATOM 672 C CA . MET A 1 84 ? -5.926 10.369 0.941 1.00 83.81 84 MET A CA 1
ATOM 673 C C . MET A 1 84 ? -7.442 10.147 0.863 1.00 83.81 84 MET A C 1
ATOM 675 O O . MET A 1 84 ? -8.175 10.661 1.705 1.00 83.81 84 MET A O 1
ATOM 679 N N . LEU A 1 85 ? -7.913 9.353 -0.105 1.00 82.94 85 LEU A N 1
ATOM 680 C CA . LEU A 1 85 ? -9.330 8.997 -0.235 1.00 82.94 85 LEU A CA 1
ATOM 681 C C . LEU A 1 85 ? -9.824 8.162 0.949 1.00 82.94 85 LEU A C 1
ATOM 683 O O . LEU A 1 85 ? -10.885 8.450 1.493 1.00 82.94 85 LEU A O 1
ATOM 687 N N . ALA A 1 86 ? -9.056 7.152 1.362 1.00 77.56 86 ALA A N 1
ATOM 688 C CA . ALA A 1 86 ? -9.403 6.302 2.494 1.00 77.56 86 ALA A CA 1
ATOM 689 C C . ALA A 1 86 ? -9.521 7.125 3.782 1.00 77.56 86 ALA A C 1
ATOM 691 O O . ALA A 1 86 ? -10.532 7.024 4.465 1.00 77.56 86 ALA A O 1
ATOM 692 N N . THR A 1 87 ? -8.552 7.999 4.066 1.00 78.06 87 THR A N 1
ATOM 693 C CA . THR A 1 87 ? -8.608 8.902 5.222 1.00 78.06 87 THR A CA 1
ATOM 694 C C . THR A 1 87 ? -9.776 9.880 5.115 1.00 78.06 87 THR A C 1
ATOM 696 O O . THR A 1 87 ? -10.472 10.087 6.095 1.00 78.06 87 THR A O 1
ATOM 699 N N . SER A 1 88 ? -10.051 10.450 3.938 1.00 77.88 88 SER A N 1
ATOM 700 C CA . SER A 1 88 ? -11.172 11.387 3.766 1.00 77.88 88 SER A CA 1
ATOM 701 C C . SER A 1 88 ? -12.554 10.746 3.942 1.00 77.88 88 SER A C 1
ATOM 703 O O . SER A 1 88 ? -13.499 11.468 4.243 1.00 77.88 88 SER A O 1
ATOM 705 N N . LEU A 1 89 ? -12.695 9.442 3.691 1.00 73.06 89 LEU A N 1
ATOM 706 C CA . LEU A 1 89 ? -13.963 8.710 3.804 1.00 73.06 89 LEU A CA 1
ATOM 707 C C . LEU A 1 89 ? -14.153 8.034 5.171 1.00 73.06 89 LEU A C 1
ATOM 709 O O . LEU A 1 89 ? -15.286 7.721 5.523 1.00 73.06 89 LEU A O 1
ATOM 713 N N . TYR A 1 90 ? -13.065 7.780 5.906 1.00 61.72 90 TYR A N 1
ATOM 714 C CA . TYR A 1 90 ? -13.070 7.146 7.233 1.00 61.72 90 TYR A CA 1
ATOM 715 C C . TYR A 1 90 ? -12.884 8.134 8.407 1.00 61.72 90 TYR A C 1
ATOM 717 O O . TYR A 1 90 ? -12.756 7.678 9.545 1.00 61.72 90 TYR A O 1
ATOM 725 N N . VAL A 1 91 ? -12.863 9.452 8.148 1.00 49.69 91 VAL A N 1
ATOM 726 C CA . VAL A 1 91 ? -12.990 10.520 9.170 1.00 49.69 91 VAL A CA 1
ATOM 727 C C . VAL A 1 91 ? -14.448 10.725 9.557 1.00 49.69 91 VAL A C 1
ATOM 729 O O . VAL A 1 91 ? -15.298 10.764 8.641 1.00 49.69 91 VAL A O 1
#

Sequence (91 aa):
LLWSLKTILVRKVVLLVLALLINHFLIDQILGMESIYRYALLVMFLTPPPYVITIYMRANDTQNADYVDNTLSLDTLVSILMVMLATSLYV

Mean predicted aligned error: 8.12 Å

Solvent-accessible surface area (backbone atoms only — not comparable to full-atom values): 5128 Å² total; per-residue (Å²): 106,76,66,40,52,51,53,47,52,53,49,52,52,54,35,50,54,49,39,53,49,43,37,54,54,44,38,47,68,70,64,60,56,62,71,67,58,49,52,51,49,45,50,61,53,52,46,52,80,70,75,70,61,65,78,74,54,63,89,89,43,62,73,60,49,57,48,50,53,53,33,53,55,52,38,40,57,53,20,53,52,50,49,53,51,50,52,68,70,74,105

Radius of gyration: 15.68 Å; Cα contacts (8 Å, |Δi|>4): 53; chains: 1; bounding box: 36×27×39 Å

Secondary structure (DSSP, 8-state):
-HHHHHHHHHHHHHHHHHHHHIIIIIIIIIS---HHHHHHHHHHHHSPPPGGGGGGS-TT-HHHHHHHHHHHHHHHHHHHHHHHHHHHHH-

Foldseek 3Di:
DVVLVVVLVVQLVVLQVVLVVCCPCPVCPPVNDDCVVSVVSNLVSLAADDPVVLVVDDPVCVVVSVSVVVSRVVSRVVSVVVVVVVVVVVD

pLDDT: mean 78.52, std 8.14, range [49.69, 89.88]